Protein AF-A0A2S8PUD6-F1 (afdb_monomer)

Mean predicted aligned error: 14.91 Å

Structure (mmCIF, N/CA/C/O backbone):
data_AF-A0A2S8PUD6-F1
#
_entry.id   AF-A0A2S8PUD6-F1
#
loop_
_atom_site.group_PDB
_atom_site.id
_atom_site.type_symbol
_atom_site.label_atom_id
_atom_site.label_alt_id
_atom_site.label_comp_id
_atom_site.label_asym_id
_atom_site.label_entity_id
_atom_site.label_seq_id
_atom_site.pdbx_PDB_ins_code
_atom_site.Cartn_x
_atom_site.Cartn_y
_atom_site.Cartn_z
_atom_site.occupancy
_atom_site.B_iso_or_equiv
_atom_site.auth_seq_id
_atom_site.auth_comp_id
_atom_site.auth_asym_id
_atom_site.auth_atom_id
_atom_site.pdbx_PDB_model_num
ATOM 1 N N . GLN A 1 1 ? -21.899 -35.739 3.174 1.00 44.75 1 GLN A N 1
ATOM 2 C CA . GLN A 1 1 ? -21.136 -34.666 3.835 1.00 44.75 1 GLN A CA 1
ATOM 3 C C . GLN A 1 1 ? -19.875 -34.447 3.028 1.00 44.75 1 GLN A C 1
ATOM 5 O O . GLN A 1 1 ? -19.034 -35.333 3.018 1.00 44.75 1 GLN A O 1
ATOM 10 N N . ILE A 1 2 ? -19.800 -33.335 2.308 1.00 44.28 2 ILE A N 1
ATOM 11 C CA . ILE A 1 2 ? -18.551 -32.721 1.856 1.00 44.28 2 ILE A CA 1
ATOM 12 C C . ILE A 1 2 ? -18.834 -31.223 1.849 1.00 44.28 2 ILE A C 1
ATOM 14 O O . ILE A 1 2 ? -19.519 -30.703 0.977 1.00 44.28 2 ILE A O 1
ATOM 18 N N . GLU A 1 3 ? -18.416 -30.580 2.928 1.00 51.69 3 GLU A N 1
ATOM 19 C CA . GLU A 1 3 ? -18.356 -29.135 3.047 1.00 51.69 3 GLU A CA 1
ATOM 20 C C . GLU A 1 3 ? -17.024 -28.733 2.415 1.00 51.69 3 GLU A C 1
ATOM 22 O O . GLU A 1 3 ? -15.961 -28.882 3.013 1.00 51.69 3 GLU A O 1
ATOM 27 N N . THR A 1 4 ? -17.063 -28.344 1.145 1.00 47.78 4 THR A N 1
ATOM 28 C CA . THR A 1 4 ? -15.917 -27.732 0.480 1.00 47.78 4 THR A CA 1
ATOM 29 C C . THR A 1 4 ? -16.150 -26.237 0.551 1.00 47.78 4 THR A C 1
ATOM 31 O O . THR A 1 4 ? -16.854 -25.664 -0.274 1.00 47.78 4 THR A O 1
ATOM 34 N N . VAL A 1 5 ? -15.614 -25.613 1.601 1.00 55.91 5 VAL A N 1
ATOM 35 C CA . VAL A 1 5 ? -15.463 -24.160 1.656 1.00 55.91 5 VAL A CA 1
ATOM 36 C C . VAL A 1 5 ? -14.437 -23.778 0.597 1.00 55.91 5 VAL A C 1
ATOM 38 O O . VAL A 1 5 ? -13.227 -23.780 0.826 1.00 55.91 5 VAL A O 1
ATOM 41 N N . GLU A 1 6 ? -14.933 -23.532 -0.613 1.00 51.81 6 GLU A N 1
ATOM 42 C CA . GLU A 1 6 ? -14.163 -22.926 -1.686 1.00 51.81 6 GLU A CA 1
ATOM 43 C C . GLU A 1 6 ? -13.727 -21.551 -1.189 1.00 51.81 6 GLU A C 1
ATOM 45 O O . GLU A 1 6 ? -14.477 -20.575 -1.155 1.00 51.81 6 GLU A O 1
ATOM 50 N N . SER A 1 7 ? -12.495 -21.523 -0.692 1.00 53.00 7 SER A N 1
ATOM 51 C CA . SER A 1 7 ? -11.765 -20.311 -0.386 1.00 53.00 7 SER A CA 1
ATOM 52 C C . SER A 1 7 ? -11.598 -19.608 -1.720 1.00 53.00 7 SER A C 1
ATOM 54 O O . SER A 1 7 ? -10.704 -19.954 -2.491 1.00 53.00 7 SER A O 1
ATOM 56 N N . SER A 1 8 ? -12.515 -18.691 -2.020 1.00 46.38 8 SER A N 1
ATOM 57 C CA . SER A 1 8 ? -12.456 -17.841 -3.200 1.00 46.38 8 SER A CA 1
ATOM 58 C C . SER A 1 8 ? -11.216 -16.956 -3.079 1.00 46.38 8 SER A C 1
ATOM 60 O O . SER A 1 8 ? -11.264 -15.828 -2.593 1.00 46.38 8 SER A O 1
ATOM 62 N N . SER A 1 9 ? -10.063 -17.506 -3.464 1.00 49.50 9 SER A N 1
ATOM 63 C CA . SER A 1 9 ? -8.920 -16.720 -3.898 1.00 49.50 9 SER A CA 1
ATOM 64 C C . SER A 1 9 ? -9.304 -16.154 -5.254 1.00 49.50 9 SER A C 1
ATOM 66 O O . SER A 1 9 ? -8.942 -16.690 -6.297 1.00 49.50 9 SER A O 1
ATOM 68 N N . THR A 1 10 ? -10.085 -15.075 -5.228 1.00 48.56 10 THR A N 1
ATOM 69 C CA . THR A 1 10 ? -10.054 -14.091 -6.302 1.00 48.56 10 THR A CA 1
ATOM 70 C C . THR A 1 10 ? -8.613 -13.603 -6.355 1.00 48.56 10 THR A C 1
ATOM 72 O O . THR A 1 10 ? -8.195 -12.769 -5.558 1.00 48.56 10 THR A O 1
ATOM 75 N N . VAL A 1 11 ? -7.826 -14.205 -7.240 1.00 55.62 11 VAL A N 1
ATOM 76 C CA . VAL A 1 11 ? -6.678 -13.534 -7.831 1.00 55.62 11 VAL A CA 1
ATOM 77 C C . VAL A 1 11 ? -7.291 -12.534 -8.811 1.00 55.62 11 VAL A C 1
ATOM 79 O O . VAL A 1 11 ? -7.915 -12.966 -9.780 1.00 55.62 11 VAL A O 1
ATOM 82 N N . PRO A 1 12 ? -7.279 -11.219 -8.533 1.00 56.16 12 PRO A N 1
ATOM 83 C CA . PRO A 1 12 ? -7.593 -10.267 -9.580 1.00 56.16 12 PRO A CA 1
ATOM 84 C C . PRO A 1 12 ? -6.495 -10.424 -10.633 1.00 56.16 12 PRO A C 1
ATOM 86 O O . PRO A 1 12 ? -5.319 -10.190 -10.356 1.00 56.16 12 PRO A O 1
ATOM 89 N N . ASP A 1 13 ? -6.898 -10.937 -11.790 1.00 48.09 13 ASP A N 1
ATOM 90 C CA . ASP A 1 13 ? -6.119 -10.956 -13.020 1.00 48.09 13 ASP A CA 1
ATOM 91 C C . ASP A 1 13 ? -5.651 -9.515 -13.264 1.00 48.09 13 ASP A C 1
ATOM 93 O O . ASP A 1 13 ? -6.462 -8.607 -13.445 1.00 48.09 13 ASP A O 1
ATOM 97 N N . ALA A 1 14 ? -4.351 -9.277 -13.099 1.00 56.69 14 ALA A N 1
ATOM 98 C CA . ALA A 1 14 ? -3.741 -7.951 -13.108 1.00 56.69 14 ALA A CA 1
ATOM 99 C C . ALA A 1 14 ? -3.474 -7.469 -14.544 1.00 56.69 14 ALA A C 1
ATOM 101 O O . ALA A 1 14 ? -2.396 -6.961 -14.837 1.00 56.69 14 ALA A O 1
ATOM 102 N N . ASP A 1 15 ? -4.465 -7.635 -15.417 1.00 54.06 15 ASP A N 1
ATOM 103 C CA . ASP A 1 15 ? -4.429 -7.272 -16.832 1.00 54.06 15 ASP A CA 1
ATOM 104 C C . ASP A 1 15 ? -5.789 -6.661 -17.240 1.00 54.06 15 ASP A C 1
ATOM 106 O O . ASP A 1 15 ? -6.444 -7.112 -18.174 1.00 54.06 15 ASP A O 1
ATOM 110 N N . ASP A 1 16 ? -6.245 -5.621 -16.532 1.00 49.00 16 ASP A N 1
ATOM 111 C CA . ASP A 1 16 ? -7.288 -4.725 -17.054 1.00 49.00 16 ASP A CA 1
ATOM 112 C C . ASP A 1 16 ? -6.791 -3.278 -16.989 1.00 49.00 16 ASP A C 1
ATOM 114 O O . ASP A 1 16 ? -6.782 -2.612 -15.950 1.00 49.00 16 ASP A O 1
ATOM 118 N N . GLU A 1 17 ? -6.303 -2.828 -18.142 1.00 52.19 17 GLU A N 1
ATOM 119 C CA . GLU A 1 17 ? -5.855 -1.475 -18.468 1.00 52.19 17 GLU A CA 1
ATOM 120 C C . GLU A 1 17 ? -7.046 -0.490 -18.474 1.00 52.19 17 GLU A C 1
ATOM 122 O O . GLU A 1 17 ? -7.386 0.122 -19.491 1.00 52.19 17 GLU A O 1
ATOM 127 N N . ASN A 1 18 ? -7.726 -0.345 -17.335 1.00 51.16 18 ASN A N 1
ATOM 128 C CA . ASN A 1 18 ? -8.719 0.706 -17.107 1.00 51.16 18 ASN A CA 1
ATOM 129 C C . ASN A 1 18 ? -8.673 1.273 -15.685 1.00 51.16 18 ASN A C 1
ATOM 131 O O . ASN A 1 18 ? -9.687 1.665 -15.107 1.00 51.16 18 ASN A O 1
ATOM 135 N N . LEU A 1 19 ? -7.477 1.350 -15.107 1.00 57.12 19 LEU A N 1
ATOM 136 C CA . LEU A 1 19 ? -7.274 2.218 -13.957 1.00 57.12 19 LEU A CA 1
ATOM 137 C C . LEU A 1 19 ? -7.458 3.654 -14.439 1.00 57.12 19 LEU A C 1
ATOM 139 O O . LEU A 1 19 ? -6.711 4.134 -15.289 1.00 57.12 19 LEU A O 1
ATOM 143 N N . SER A 1 20 ? -8.496 4.318 -13.935 1.00 63.12 20 SER A N 1
ATOM 144 C CA . SER A 1 20 ? -8.636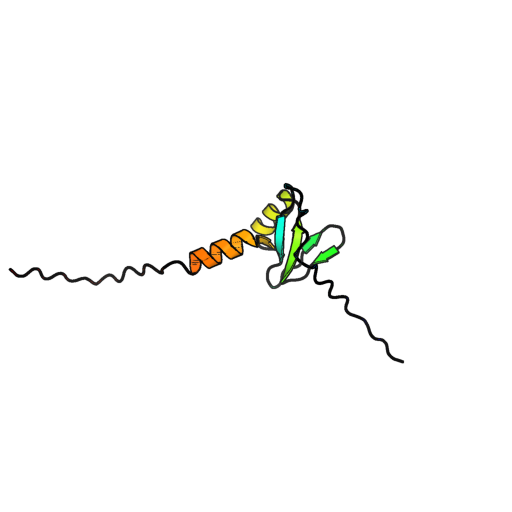 5.765 -14.088 1.00 63.12 20 SER A CA 1
ATOM 145 C C . SER A 1 20 ? -7.349 6.435 -13.597 1.00 63.12 20 SER A C 1
ATOM 147 O O . SER A 1 20 ? -6.759 5.947 -12.632 1.00 63.12 20 SER A O 1
ATOM 149 N N . ASP A 1 21 ? -6.931 7.548 -14.207 1.00 65.31 21 ASP A N 1
ATOM 150 C CA . ASP A 1 21 ? -5.733 8.303 -13.792 1.00 65.31 21 ASP A CA 1
ATOM 151 C C . ASP A 1 21 ? -5.729 8.664 -12.286 1.00 65.31 21 ASP A C 1
ATOM 153 O O . ASP A 1 21 ? -4.682 8.928 -11.699 1.00 65.31 21 ASP A O 1
ATOM 157 N N . ASP A 1 22 ? -6.899 8.618 -11.647 1.00 77.75 22 ASP A N 1
ATOM 158 C CA . ASP A 1 22 ? -7.137 8.824 -10.219 1.00 77.75 22 ASP A CA 1
ATOM 159 C C . ASP A 1 22 ? -7.073 7.542 -9.355 1.00 77.75 22 ASP A C 1
ATOM 161 O O . ASP A 1 22 ? -7.627 7.521 -8.256 1.00 77.75 22 ASP A O 1
ATOM 165 N N . GLN A 1 23 ? -6.454 6.447 -9.810 1.00 82.88 23 GLN A N 1
ATOM 166 C CA . GLN A 1 23 ? -6.343 5.197 -9.040 1.00 82.88 23 GLN A CA 1
ATOM 167 C C . GLN A 1 23 ? -4.909 4.651 -9.014 1.00 82.88 23 GLN A C 1
ATOM 169 O O . GLN A 1 23 ? -4.209 4.615 -10.024 1.00 82.88 23 GLN A O 1
ATOM 174 N N . VAL A 1 24 ? -4.471 4.184 -7.842 1.00 85.81 24 VAL A N 1
ATOM 175 C CA . VAL A 1 24 ? -3.105 3.707 -7.585 1.00 85.81 24 VAL A CA 1
ATOM 176 C C . VAL A 1 24 ? -3.128 2.271 -7.073 1.00 85.81 24 VAL A C 1
ATOM 178 O O . VAL A 1 24 ? -3.884 1.930 -6.160 1.00 85.81 24 VAL A O 1
ATOM 181 N N . ILE A 1 25 ? -2.259 1.430 -7.638 1.00 88.31 25 ILE A N 1
ATOM 182 C CA . ILE A 1 25 ? -2.065 0.048 -7.191 1.00 88.31 25 ILE A CA 1
ATOM 183 C C . ILE A 1 25 ? -1.039 0.019 -6.059 1.00 88.31 25 ILE A C 1
ATOM 185 O O . ILE A 1 25 ? 0.145 0.327 -6.246 1.00 88.31 25 ILE A O 1
ATOM 189 N N . VAL A 1 26 ? -1.474 -0.426 -4.887 1.00 89.69 26 VAL A N 1
ATOM 190 C CA . VAL A 1 26 ? -0.609 -0.613 -3.722 1.00 89.69 26 VAL A CA 1
ATOM 191 C C . VAL A 1 26 ? -0.729 -2.039 -3.189 1.00 89.69 26 VAL A C 1
ATOM 193 O O . VAL A 1 26 ? -1.701 -2.746 -3.443 1.00 89.69 26 VAL A O 1
ATOM 196 N N . VAL A 1 27 ? 0.273 -2.483 -2.438 1.00 91.00 27 VAL A N 1
ATOM 197 C CA . VAL A 1 27 ? 0.300 -3.797 -1.789 1.00 91.00 27 VAL A CA 1
ATOM 198 C C . VAL A 1 27 ? 0.339 -3.643 -0.274 1.00 91.00 27 VAL A C 1
ATOM 200 O O . VAL A 1 27 ? 1.074 -2.806 0.254 1.00 91.00 27 VAL A O 1
ATOM 203 N N . VAL A 1 28 ? -0.442 -4.453 0.441 1.00 91.75 28 VAL A N 1
ATOM 204 C CA . VAL A 1 28 ? -0.446 -4.470 1.910 1.00 91.75 28 VAL A CA 1
ATOM 205 C C . VAL A 1 28 ? 0.838 -5.103 2.427 1.00 91.75 28 VAL A C 1
ATOM 207 O O . VAL A 1 28 ? 1.228 -6.197 2.009 1.00 91.75 28 VAL A O 1
ATOM 210 N N . LEU A 1 29 ? 1.489 -4.424 3.366 1.00 90.12 29 LEU A N 1
ATOM 211 C CA . LEU A 1 29 ? 2.726 -4.905 3.965 1.00 90.12 29 LEU A CA 1
ATOM 212 C C . LEU A 1 29 ? 2.476 -6.055 4.950 1.00 90.12 29 LEU A C 1
ATOM 214 O O . LEU A 1 29 ? 1.362 -6.308 5.408 1.00 90.12 29 LEU A O 1
ATOM 218 N N . LYS A 1 30 ? 3.551 -6.778 5.267 1.00 88.56 30 LYS A N 1
ATOM 219 C CA . LYS A 1 30 ? 3.520 -7.921 6.184 1.00 88.56 30 LYS A CA 1
ATOM 220 C C . LYS A 1 30 ? 2.941 -7.529 7.547 1.00 88.56 30 LYS A C 1
ATOM 222 O O . LYS A 1 30 ? 3.364 -6.531 8.125 1.00 88.56 30 LYS A O 1
ATOM 227 N N . GLY A 1 31 ? 2.042 -8.356 8.082 1.00 88.69 31 GLY A N 1
ATOM 228 C CA . GLY A 1 31 ? 1.414 -8.142 9.391 1.00 88.69 31 GLY A CA 1
ATOM 229 C C . GLY A 1 31 ? 0.414 -6.983 9.450 1.00 88.69 31 GLY A C 1
ATOM 230 O O . GLY A 1 31 ? -0.070 -6.670 10.535 1.00 88.69 31 GLY A O 1
ATOM 231 N N . GLN A 1 32 ? 0.100 -6.368 8.307 1.00 89.88 32 GLN A N 1
ATOM 232 C CA . GLN A 1 32 ? -0.860 -5.276 8.203 1.00 89.88 32 GLN A CA 1
ATOM 233 C C . GLN A 1 32 ? -2.175 -5.757 7.589 1.00 89.88 32 GLN A C 1
ATOM 235 O O . GLN A 1 32 ? -2.260 -6.803 6.942 1.00 89.88 32 GLN A O 1
ATOM 240 N N . THR A 1 33 ? -3.242 -5.001 7.828 1.00 88.81 33 THR A N 1
ATOM 241 C CA . THR A 1 33 ? -4.574 -5.275 7.280 1.00 88.81 33 THR A CA 1
ATOM 242 C C . THR A 1 33 ? -5.236 -3.949 6.934 1.00 88.81 33 THR A C 1
ATOM 244 O O . THR A 1 33 ? -5.211 -3.013 7.732 1.00 88.81 33 THR A O 1
ATOM 247 N N . VAL A 1 34 ? -5.808 -3.856 5.737 1.00 89.88 34 VAL A N 1
ATOM 248 C CA . VAL A 1 34 ? -6.448 -2.641 5.225 1.00 89.88 34 VAL A CA 1
ATOM 249 C C . VAL A 1 34 ? -7.931 -2.894 5.072 1.00 89.88 34 VAL A C 1
ATOM 251 O O . VAL A 1 34 ? -8.332 -3.862 4.437 1.00 89.88 34 VAL A O 1
ATOM 254 N N . LYS A 1 35 ? -8.759 -2.001 5.609 1.00 89.56 35 LYS A N 1
ATOM 255 C CA . LYS A 1 35 ? -10.200 -2.025 5.373 1.00 89.56 35 LYS A CA 1
ATOM 256 C C . LYS A 1 35 ? -10.582 -0.865 4.466 1.00 89.56 35 LYS A C 1
ATOM 258 O O . LYS A 1 35 ? -10.465 0.286 4.874 1.00 89.56 35 LYS A O 1
ATOM 263 N N . HIS A 1 36 ? -11.044 -1.176 3.263 1.00 85.12 36 HIS A N 1
ATOM 264 C CA . HIS A 1 36 ? -11.435 -0.195 2.253 1.00 85.12 36 HIS A CA 1
ATOM 265 C C . HIS A 1 36 ? -12.682 -0.684 1.509 1.00 85.12 36 HIS A C 1
ATOM 267 O O . HIS A 1 36 ? -12.828 -1.885 1.281 1.00 85.12 36 HIS A O 1
ATOM 273 N N . ASP A 1 37 ? -13.617 0.215 1.199 1.00 77.44 37 ASP A N 1
ATOM 274 C CA . ASP A 1 37 ? -14.900 -0.111 0.548 1.00 77.44 37 ASP A CA 1
ATOM 275 C C . ASP A 1 37 ? -15.692 -1.246 1.220 1.00 77.44 37 ASP A C 1
ATOM 277 O O . ASP A 1 37 ? -16.311 -2.101 0.589 1.00 77.44 37 ASP A O 1
ATOM 281 N N . GLY A 1 38 ? -15.629 -1.299 2.554 1.00 83.94 38 GLY A N 1
ATOM 282 C CA . GLY A 1 38 ? -16.275 -2.350 3.345 1.00 83.94 38 GLY A CA 1
ATOM 283 C C . GLY A 1 38 ? -15.634 -3.738 3.208 1.00 83.94 38 GLY A C 1
ATOM 284 O O . GLY A 1 38 ? -16.087 -4.669 3.875 1.00 83.94 38 GLY A O 1
ATOM 285 N N . LYS A 1 39 ? -14.570 -3.876 2.411 1.00 85.31 39 LYS A N 1
ATOM 286 C CA . LYS A 1 39 ? -13.761 -5.089 2.270 1.00 85.31 39 LYS A CA 1
ATOM 287 C C . LYS A 1 39 ? -12.508 -4.995 3.130 1.00 85.31 39 LYS A C 1
ATOM 289 O O . LYS A 1 39 ? -11.966 -3.916 3.351 1.00 85.31 39 LYS A O 1
ATOM 294 N N . GLU A 1 40 ? -12.058 -6.142 3.620 1.00 88.62 40 GLU A N 1
ATOM 295 C CA . GLU A 1 40 ? -10.824 -6.265 4.388 1.00 88.62 40 GLU A CA 1
ATOM 296 C C . GLU A 1 40 ? -9.776 -7.012 3.560 1.00 88.62 40 GLU A C 1
ATOM 298 O O . GLU A 1 40 ? -10.011 -8.124 3.087 1.00 88.62 40 GLU A O 1
ATOM 303 N N . TYR A 1 41 ? -8.622 -6.380 3.387 1.00 89.19 41 TYR A N 1
ATOM 304 C CA . TYR A 1 41 ? -7.477 -6.869 2.640 1.00 89.19 41 TYR A CA 1
ATOM 305 C C . TYR A 1 41 ? -6.364 -7.225 3.624 1.00 89.19 41 TYR A C 1
ATOM 307 O O . TYR A 1 41 ? -5.924 -6.391 4.417 1.00 89.19 41 TYR A O 1
ATOM 315 N N . LYS A 1 42 ? -5.924 -8.484 3.583 1.00 89.69 42 LYS A N 1
ATOM 316 C CA . LYS A 1 42 ? -4.838 -9.008 4.423 1.00 89.69 42 LYS A CA 1
ATOM 317 C C . LYS A 1 42 ? -3.466 -8.622 3.863 1.00 89.69 42 LYS A C 1
ATOM 319 O O . LYS A 1 42 ? -3.363 -8.032 2.792 1.00 89.69 42 LYS A O 1
ATOM 324 N N . GLU A 1 43 ? -2.411 -8.988 4.581 1.00 90.31 43 GLU A N 1
ATOM 325 C CA . GLU A 1 43 ? -1.027 -8.826 4.131 1.00 90.31 43 GLU A CA 1
ATOM 326 C C . GLU A 1 43 ? -0.747 -9.492 2.772 1.00 90.31 43 GLU A C 1
ATOM 328 O O . GLU A 1 43 ? -1.352 -10.508 2.426 1.00 90.31 43 GLU A O 1
ATOM 333 N N . PHE A 1 44 ? 0.194 -8.921 2.012 1.00 86.12 44 PHE A N 1
ATOM 334 C CA . PHE A 1 44 ? 0.613 -9.364 0.672 1.00 86.12 44 PHE A CA 1
ATOM 335 C C . PHE A 1 44 ? -0.477 -9.332 -0.406 1.00 86.12 44 PHE A C 1
ATOM 337 O O . PHE A 1 44 ? -0.287 -9.874 -1.495 1.00 86.12 44 PHE A O 1
ATOM 344 N N . VAL A 1 45 ? -1.605 -8.678 -0.133 1.00 86.94 45 VAL A N 1
ATOM 345 C CA . VAL A 1 45 ? -2.678 -8.480 -1.107 1.00 86.94 45 VAL A CA 1
ATOM 346 C C . VAL A 1 45 ? -2.477 -7.151 -1.828 1.00 86.94 45 VAL A C 1
ATOM 348 O O . VAL A 1 45 ? -2.1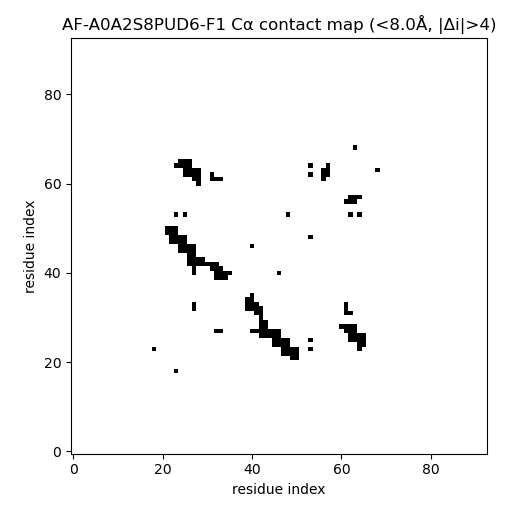73 -6.135 -1.202 1.00 86.94 45 VAL A O 1
ATOM 351 N N . GLN A 1 46 ? -2.640 -7.166 -3.149 1.00 87.81 46 GLN A N 1
ATOM 352 C CA . GLN A 1 46 ? -2.690 -5.955 -3.962 1.00 87.81 46 GLN A CA 1
ATOM 353 C C . GLN A 1 46 ? -4.096 -5.370 -3.929 1.00 87.81 46 GLN A C 1
ATOM 355 O O . GLN A 1 46 ? -5.087 -6.102 -3.978 1.00 87.81 46 GLN A O 1
ATOM 360 N N . LEU A 1 47 ? -4.172 -4.053 -3.841 1.00 87.00 47 LEU A N 1
ATOM 361 C CA . LEU A 1 47 ? -5.415 -3.312 -3.777 1.00 87.00 47 LEU A CA 1
ATOM 362 C C . LEU A 1 47 ? -5.283 -2.006 -4.556 1.00 87.00 47 LEU A C 1
ATOM 364 O O . LEU A 1 47 ? -4.193 -1.452 -4.708 1.00 87.00 47 LEU A O 1
ATOM 368 N N . ILE A 1 48 ? -6.412 -1.553 -5.079 1.00 88.19 48 ILE A N 1
ATOM 369 C CA . ILE A 1 48 ? -6.518 -0.325 -5.855 1.00 88.19 48 ILE A CA 1
ATOM 370 C C . ILE A 1 48 ? -7.192 0.698 -4.949 1.00 88.19 48 ILE A C 1
ATOM 372 O O . ILE A 1 48 ? -8.248 0.408 -4.384 1.00 88.19 48 ILE A O 1
ATOM 376 N N . LEU A 1 49 ? -6.557 1.852 -4.773 1.00 86.69 49 LEU A N 1
ATOM 377 C CA . LEU A 1 49 ? -7.056 2.947 -3.944 1.00 86.69 49 LEU A CA 1
ATOM 378 C C . LEU A 1 49 ? -6.989 4.260 -4.702 1.00 86.69 49 LEU A C 1
ATOM 380 O O . LEU A 1 49 ? -6.174 4.426 -5.610 1.00 86.69 49 LEU A O 1
ATOM 384 N N . SER A 1 50 ? -7.770 5.227 -4.238 1.00 89.19 50 SER A N 1
ATOM 385 C CA . SER A 1 50 ? -7.559 6.631 -4.571 1.00 89.19 50 SER A CA 1
ATOM 386 C C . SER A 1 50 ? -6.151 7.079 -4.144 1.00 89.19 50 SER A C 1
ATOM 388 O O . SER A 1 50 ? -5.653 6.626 -3.106 1.00 89.19 50 SER A O 1
ATOM 390 N N . PRO A 1 51 ? -5.502 7.996 -4.883 1.00 86.88 51 PRO A N 1
ATOM 391 C CA . PRO A 1 51 ? -4.156 8.477 -4.577 1.00 86.88 51 PRO A CA 1
ATOM 392 C C . PRO A 1 51 ? -4.057 9.086 -3.174 1.00 86.88 51 PRO A C 1
ATOM 394 O O . PRO A 1 51 ? -3.057 8.882 -2.494 1.00 86.88 51 PRO A O 1
ATOM 397 N N . GLU A 1 52 ? -5.108 9.764 -2.705 1.00 88.44 52 GLU A N 1
ATOM 398 C CA . GLU A 1 52 ? -5.177 10.340 -1.356 1.00 88.44 52 GLU A CA 1
ATOM 399 C C . GLU A 1 52 ? -5.103 9.278 -0.243 1.00 88.44 52 GLU A C 1
ATOM 401 O O . GLU A 1 52 ? -4.315 9.402 0.698 1.00 88.44 52 GLU A O 1
ATOM 406 N N . ASP A 1 53 ? -5.880 8.200 -0.368 1.00 87.81 53 ASP A N 1
ATOM 407 C CA . ASP A 1 53 ? -5.902 7.104 0.600 1.00 87.81 53 ASP A CA 1
ATOM 408 C C . ASP A 1 53 ? -4.622 6.273 0.517 1.00 87.81 53 ASP A C 1
ATOM 410 O O . ASP A 1 53 ? -4.066 5.876 1.546 1.00 87.81 53 ASP A O 1
ATOM 414 N N . ALA A 1 54 ? -4.127 6.039 -0.702 1.00 88.75 54 ALA A N 1
ATOM 415 C CA . ALA A 1 54 ? -2.863 5.360 -0.939 1.00 88.75 54 ALA A CA 1
ATOM 416 C C . ALA A 1 54 ? -1.713 6.100 -0.248 1.00 88.75 54 ALA A C 1
ATOM 418 O O . ALA A 1 54 ? -0.981 5.494 0.533 1.00 88.75 54 ALA A O 1
ATOM 419 N N . GLU A 1 55 ? -1.575 7.407 -0.477 1.00 89.62 55 GLU A N 1
ATOM 420 C CA . GLU A 1 55 ? -0.496 8.214 0.094 1.00 89.62 55 GLU A CA 1
ATOM 421 C C . GLU A 1 55 ? -0.539 8.202 1.626 1.00 89.62 55 GLU A C 1
ATOM 423 O O . GLU A 1 55 ? 0.479 7.959 2.280 1.00 89.62 55 GLU A O 1
ATOM 428 N N . ARG A 1 56 ? -1.738 8.321 2.203 1.00 90.75 56 ARG A N 1
ATOM 429 C CA . ARG A 1 56 ? -1.937 8.234 3.652 1.00 90.75 56 ARG A CA 1
ATOM 430 C C . ARG A 1 56 ? -1.553 6.868 4.220 1.00 90.75 56 ARG A C 1
ATOM 432 O O . ARG A 1 56 ? -0.890 6.795 5.253 1.00 90.75 56 ARG A O 1
ATOM 439 N N . LEU A 1 57 ? -1.966 5.773 3.584 1.00 89.31 57 LEU A N 1
ATOM 440 C CA . LEU A 1 57 ? -1.640 4.422 4.055 1.00 89.31 57 LEU A CA 1
ATOM 441 C C . LEU A 1 57 ? -0.158 4.076 3.862 1.00 89.31 57 LEU A C 1
ATOM 443 O O . LEU A 1 57 ? 0.384 3.282 4.637 1.00 89.31 57 LEU A O 1
ATOM 447 N N . ILE A 1 58 ? 0.493 4.672 2.861 1.00 89.50 58 ILE A N 1
ATOM 448 C CA . ILE A 1 58 ? 1.942 4.582 2.656 1.00 89.50 58 ILE A CA 1
ATOM 449 C C . ILE A 1 58 ? 2.675 5.332 3.770 1.00 89.50 58 ILE A C 1
ATOM 451 O O . ILE A 1 58 ? 3.603 4.777 4.357 1.00 89.50 58 ILE A O 1
ATOM 455 N N . GLU A 1 59 ? 2.243 6.548 4.115 1.00 88.75 59 GLU A N 1
ATOM 456 C CA . GLU A 1 59 ? 2.828 7.329 5.215 1.00 88.75 59 GLU A CA 1
ATOM 457 C C . GLU A 1 59 ? 2.682 6.613 6.568 1.00 88.75 59 GLU A C 1
ATOM 459 O O . GLU A 1 59 ? 3.602 6.613 7.385 1.00 88.75 59 GLU A O 1
ATOM 464 N N . LEU A 1 60 ? 1.562 5.917 6.774 1.00 88.62 60 LEU A N 1
ATOM 465 C CA . LEU A 1 60 ? 1.328 5.082 7.956 1.00 88.62 60 LEU A CA 1
ATOM 466 C C . LEU A 1 60 ? 2.113 3.756 7.947 1.00 88.62 60 LEU A C 1
ATOM 468 O O . LEU A 1 60 ? 2.086 3.032 8.944 1.00 88.62 60 LEU A O 1
ATOM 472 N N . GLY A 1 61 ? 2.783 3.403 6.845 1.00 87.19 61 GLY A N 1
ATOM 473 C CA . GLY A 1 61 ? 3.524 2.144 6.712 1.00 87.19 61 GLY A CA 1
ATOM 474 C C . GLY A 1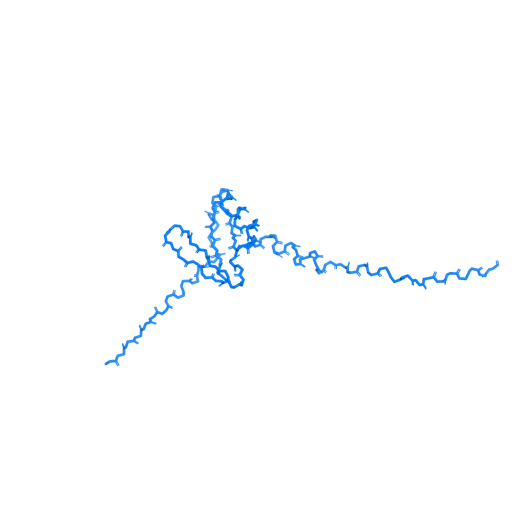 61 ? 2.626 0.901 6.698 1.00 87.19 61 GLY A C 1
ATOM 475 O O . GLY A 1 61 ? 3.028 -0.171 7.152 1.00 87.19 61 GLY A O 1
ATOM 476 N N . VAL A 1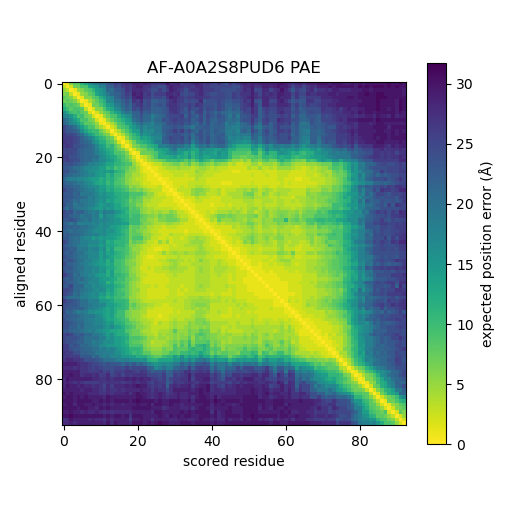 62 ? 1.385 1.036 6.230 1.00 88.81 62 VAL A N 1
ATOM 477 C CA . VAL A 1 62 ? 0.413 -0.067 6.132 1.00 88.81 62 VAL A CA 1
ATOM 478 C C . VAL A 1 62 ? 0.470 -0.712 4.747 1.00 88.81 62 VAL A C 1
ATOM 480 O O . VAL A 1 62 ? 0.417 -1.938 4.624 1.00 88.81 62 VAL A O 1
ATOM 483 N N . VAL A 1 63 ? 0.621 0.108 3.707 1.00 90.56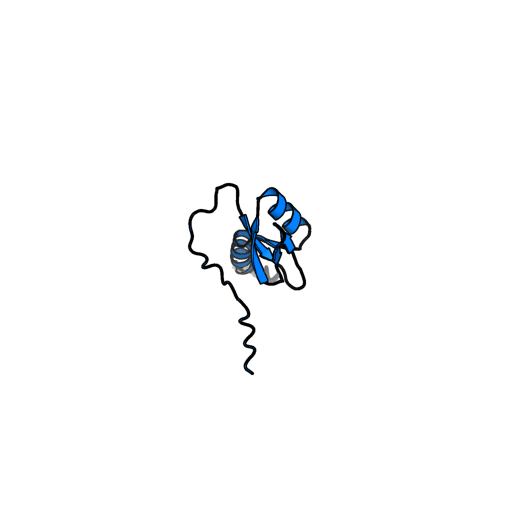 63 VAL A N 1
ATOM 484 C CA . VAL A 1 63 ? 0.728 -0.329 2.308 1.00 90.56 63 VAL A CA 1
ATOM 485 C C . VAL A 1 63 ? 1.962 0.275 1.649 1.00 90.56 63 VAL A C 1
ATOM 487 O O . VAL A 1 63 ? 2.544 1.233 2.152 1.00 90.56 63 VAL A O 1
ATOM 490 N N . ALA A 1 64 ? 2.363 -0.276 0.510 1.00 88.88 64 ALA A N 1
ATOM 491 C CA . ALA A 1 64 ? 3.425 0.273 -0.317 1.00 88.88 64 ALA A CA 1
ATOM 492 C C . ALA A 1 64 ? 3.010 0.304 -1.786 1.00 88.88 64 ALA A C 1
ATOM 494 O O . ALA A 1 64 ? 2.389 -0.628 -2.292 1.00 88.88 64 ALA A O 1
ATOM 495 N N . ASP A 1 65 ? 3.385 1.376 -2.473 1.00 89.56 65 ASP A N 1
ATOM 496 C CA . ASP A 1 65 ? 3.163 1.511 -3.908 1.00 89.56 65 ASP A CA 1
ATOM 497 C C . ASP A 1 65 ? 4.024 0.506 -4.687 1.00 89.56 65 ASP A C 1
ATOM 499 O O . ASP A 1 65 ? 5.241 0.413 -4.485 1.00 89.56 65 ASP A O 1
ATOM 503 N N . VAL A 1 66 ? 3.392 -0.257 -5.581 1.00 86.25 66 VAL A N 1
ATOM 504 C CA . VAL A 1 66 ? 4.058 -1.333 -6.330 1.00 86.25 66 VAL A CA 1
ATOM 505 C C . VAL A 1 66 ? 5.116 -0.775 -7.289 1.00 86.25 66 VAL A C 1
ATOM 507 O O . VAL A 1 66 ? 6.201 -1.353 -7.423 1.00 86.2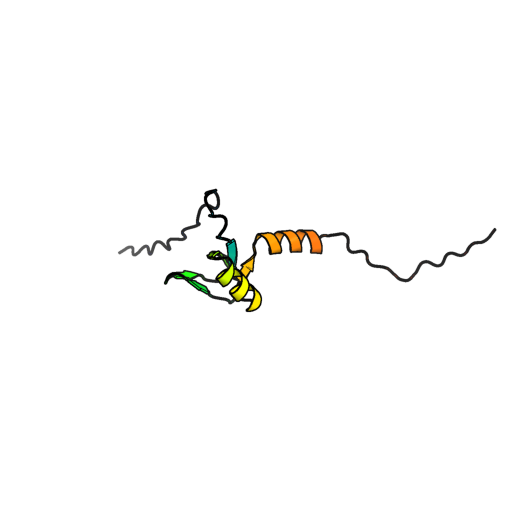5 66 VAL A O 1
ATOM 510 N N . ASN A 1 67 ? 4.862 0.382 -7.905 1.00 83.62 67 ASN A N 1
ATOM 511 C CA . ASN A 1 67 ? 5.826 1.052 -8.777 1.00 83.62 67 ASN A CA 1
ATOM 512 C C . ASN A 1 67 ? 7.028 1.572 -7.986 1.00 83.62 67 ASN A C 1
ATOM 514 O O . ASN A 1 67 ? 8.167 1.434 -8.439 1.00 83.62 67 ASN A O 1
ATOM 518 N N . LYS A 1 68 ? 6.813 2.133 -6.792 1.00 82.75 68 LYS A N 1
ATOM 519 C CA . LYS A 1 68 ? 7.897 2.558 -5.895 1.00 82.75 68 LYS A CA 1
ATOM 520 C C . LYS A 1 68 ? 8.692 1.369 -5.380 1.00 82.75 68 LYS A C 1
ATOM 522 O O . LYS A 1 68 ? 9.914 1.453 -5.367 1.00 82.75 68 LYS A O 1
ATOM 527 N N . LEU A 1 69 ? 8.050 0.255 -5.023 1.00 81.50 69 LEU A N 1
ATOM 528 C CA . LEU A 1 69 ? 8.752 -0.971 -4.625 1.00 81.50 69 LEU A CA 1
ATOM 529 C C . LEU A 1 69 ? 9.641 -1.494 -5.750 1.00 81.50 69 LEU A C 1
ATOM 531 O O . LEU A 1 69 ? 10.799 -1.831 -5.510 1.00 81.50 69 LEU A O 1
ATOM 535 N N . ARG A 1 70 ? 9.129 -1.503 -6.984 1.00 81.19 70 ARG A N 1
ATOM 536 C CA . ARG A 1 70 ? 9.911 -1.878 -8.162 1.00 81.19 70 ARG A CA 1
ATOM 537 C C . ARG A 1 70 ? 11.096 -0.935 -8.341 1.00 81.19 70 ARG A C 1
ATOM 539 O O . ARG A 1 70 ? 12.228 -1.400 -8.385 1.00 81.19 70 ARG A O 1
ATOM 546 N N . GLN A 1 71 ? 10.871 0.376 -8.373 1.00 78.69 71 GLN A N 1
ATOM 547 C CA . GLN A 1 71 ? 11.947 1.367 -8.498 1.00 78.69 71 GLN A CA 1
ATOM 548 C C . GLN A 1 71 ? 12.978 1.261 -7.373 1.00 78.69 71 GLN A C 1
ATOM 550 O O . GLN A 1 71 ? 14.175 1.327 -7.633 1.00 78.69 71 GLN A O 1
ATOM 555 N N . GLN A 1 72 ? 12.534 1.048 -6.136 1.00 76.12 72 GLN A N 1
ATOM 556 C CA . GLN A 1 72 ? 13.414 0.877 -4.990 1.00 76.12 72 GLN A CA 1
ATOM 557 C C . GLN A 1 72 ? 14.217 -0.417 -5.099 1.00 76.12 72 GLN A C 1
ATOM 559 O O . GLN A 1 72 ? 15.398 -0.398 -4.786 1.00 76.12 72 GLN A O 1
ATOM 564 N N . ALA A 1 73 ? 13.633 -1.515 -5.579 1.00 73.12 73 ALA A N 1
ATOM 565 C CA . ALA A 1 73 ? 14.380 -2.736 -5.866 1.00 73.12 73 ALA A CA 1
ATOM 566 C C . ALA A 1 73 ? 15.417 -2.501 -6.976 1.00 73.12 73 ALA A C 1
ATOM 568 O O . ALA A 1 73 ? 16.567 -2.893 -6.830 1.00 73.12 73 ALA A O 1
ATOM 569 N N . LEU A 1 74 ? 15.069 -1.782 -8.049 1.00 71.75 74 LEU A N 1
ATOM 570 C CA . LEU A 1 74 ? 16.049 -1.393 -9.071 1.00 71.75 74 LEU A CA 1
ATOM 571 C C . LEU A 1 74 ? 17.168 -0.503 -8.500 1.00 71.75 74 LEU A C 1
ATOM 573 O O . LEU A 1 74 ? 18.325 -0.676 -8.870 1.00 71.75 74 LEU A O 1
ATOM 577 N N . ALA A 1 75 ? 16.842 0.423 -7.596 1.00 67.44 75 ALA A N 1
ATOM 578 C CA . ALA A 1 75 ? 17.806 1.326 -6.973 1.00 67.44 75 ALA A CA 1
ATOM 579 C C . ALA A 1 75 ? 18.688 0.628 -5.923 1.00 67.44 75 ALA A C 1
ATOM 581 O O . ALA A 1 75 ? 19.889 0.875 -5.878 1.00 67.44 75 ALA A O 1
ATOM 582 N N . GLN A 1 76 ? 18.124 -0.267 -5.106 1.00 60.06 76 GLN A N 1
ATOM 583 C CA . GLN A 1 76 ? 18.860 -1.072 -4.122 1.00 60.06 76 GLN A CA 1
ATOM 584 C C . GLN A 1 76 ? 19.758 -2.116 -4.791 1.00 60.06 76 GLN A C 1
ATOM 586 O O . GLN A 1 76 ? 20.818 -2.441 -4.263 1.00 60.06 76 GLN A O 1
ATOM 591 N N . ASN A 1 77 ? 19.370 -2.596 -5.972 1.00 55.09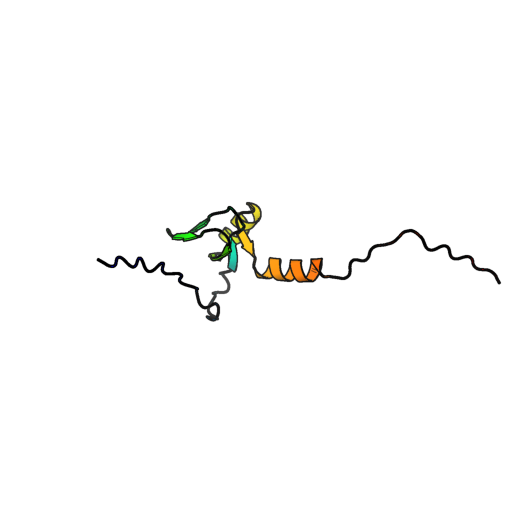 77 ASN A N 1
ATOM 592 C CA . ASN A 1 77 ? 20.198 -3.441 -6.826 1.00 55.09 77 ASN A CA 1
ATOM 593 C C . ASN A 1 77 ? 21.095 -2.622 -7.777 1.00 55.09 77 ASN A C 1
ATOM 595 O O . ASN A 1 77 ? 21.791 -3.201 -8.614 1.00 55.09 77 ASN A O 1
ATOM 599 N N . GLY A 1 78 ? 21.093 -1.288 -7.660 1.00 53.34 78 GLY A N 1
ATOM 600 C CA . GLY A 1 78 ? 22.073 -0.413 -8.294 1.00 53.34 78 GLY A CA 1
ATOM 601 C C . GLY A 1 78 ? 23.477 -0.681 -7.740 1.00 53.34 78 GLY A C 1
ATOM 602 O O . GLY A 1 78 ? 23.612 -1.235 -6.647 1.00 53.34 78 GLY A O 1
ATOM 603 N N . PRO A 1 79 ? 24.547 -0.342 -8.482 1.00 50.31 79 PRO A N 1
ATOM 604 C CA . PRO A 1 79 ? 25.903 -0.707 -8.099 1.00 50.31 79 PRO A CA 1
ATOM 605 C C . PRO A 1 79 ? 26.210 -0.160 -6.704 1.00 50.31 79 PRO A C 1
ATOM 607 O O . PRO A 1 79 ? 26.233 1.050 -6.490 1.00 50.31 79 PRO A O 1
ATOM 610 N N . SER A 1 80 ? 26.457 -1.068 -5.759 1.00 43.84 80 SER A N 1
ATOM 611 C CA . SER A 1 80 ? 27.027 -0.739 -4.458 1.00 43.84 80 SER A CA 1
ATOM 612 C C . SER A 1 80 ? 28.408 -0.133 -4.699 1.00 43.84 80 SER A C 1
ATOM 614 O O . SER A 1 80 ? 29.399 -0.854 -4.817 1.00 43.84 80 SER A O 1
ATOM 616 N N . VAL A 1 81 ? 28.486 1.194 -4.817 1.00 51.00 81 VAL A N 1
ATOM 617 C CA . VAL A 1 81 ? 29.756 1.924 -4.819 1.00 51.00 81 VAL A CA 1
ATOM 618 C C . VAL A 1 81 ? 30.259 1.938 -3.382 1.00 51.00 81 VAL A C 1
ATOM 620 O O . VAL A 1 81 ? 30.100 2.899 -2.634 1.00 51.00 81 VAL A O 1
ATOM 623 N N . THR A 1 82 ? 30.840 0.815 -2.977 1.00 50.25 82 THR A N 1
ATOM 624 C CA . THR A 1 82 ? 31.618 0.722 -1.751 1.00 50.25 82 THR A CA 1
ATOM 625 C C . THR A 1 82 ? 32.938 1.435 -2.017 1.00 50.25 82 THR A C 1
ATOM 627 O O . THR A 1 82 ? 33.835 0.881 -2.654 1.00 50.25 82 THR A O 1
ATOM 630 N N . VAL A 1 83 ? 33.059 2.683 -1.566 1.00 52.94 83 VAL A N 1
ATOM 631 C CA . VAL A 1 83 ? 34.355 3.363 -1.474 1.00 52.94 83 VAL A CA 1
ATOM 632 C C . VAL A 1 83 ? 35.189 2.643 -0.415 1.00 52.94 83 VAL A C 1
ATOM 634 O O . VAL A 1 83 ? 35.078 2.899 0.779 1.00 52.94 83 VAL A O 1
ATOM 637 N N . ASN A 1 84 ? 35.974 1.658 -0.846 1.00 47.28 84 ASN A N 1
ATOM 638 C CA . ASN A 1 84 ? 36.980 1.045 0.007 1.00 47.28 84 ASN A CA 1
ATOM 639 C C . ASN A 1 84 ? 38.163 2.021 0.093 1.00 47.28 84 ASN A C 1
ATOM 641 O O . ASN A 1 84 ? 38.934 2.169 -0.858 1.00 47.28 84 ASN A O 1
ATOM 645 N N . ASP A 1 85 ? 38.224 2.750 1.205 1.00 56.72 85 ASP A N 1
ATOM 646 C CA . ASP A 1 85 ? 39.306 3.651 1.594 1.00 56.72 85 ASP A CA 1
ATOM 647 C C . ASP A 1 85 ? 40.626 2.860 1.665 1.00 56.72 85 ASP A C 1
ATOM 649 O O . ASP A 1 85 ? 40.888 2.134 2.622 1.00 56.72 85 ASP A O 1
ATOM 653 N N . GLY A 1 86 ? 41.429 2.898 0.596 1.00 54.78 86 GLY A N 1
ATOM 654 C CA . GLY A 1 86 ? 42.639 2.071 0.550 1.00 54.78 86 GLY A CA 1
ATOM 655 C C . GLY A 1 86 ? 43.540 2.177 -0.678 1.00 54.78 86 GLY A C 1
ATOM 656 O O . GLY A 1 86 ? 44.411 1.324 -0.847 1.00 54.78 86 GLY A O 1
ATOM 657 N N . VAL A 1 87 ? 43.396 3.181 -1.549 1.00 51.12 87 VAL A N 1
ATOM 658 C CA . VAL A 1 87 ? 44.292 3.304 -2.713 1.00 51.12 87 VAL A CA 1
ATOM 659 C C . VAL A 1 87 ? 45.548 4.100 -2.338 1.00 51.12 87 VAL A C 1
ATOM 661 O O . VAL A 1 87 ? 45.599 5.322 -2.457 1.00 51.12 87 VAL A O 1
ATOM 664 N N . LYS A 1 88 ? 46.598 3.389 -1.905 1.00 55.78 88 LYS A N 1
ATOM 665 C CA . LYS A 1 88 ? 47.982 3.886 -1.946 1.00 55.78 88 LYS A CA 1
ATOM 666 C C . LYS A 1 88 ? 48.434 3.973 -3.407 1.00 55.78 88 LYS A C 1
ATOM 668 O O . LYS A 1 88 ? 48.742 2.949 -4.010 1.0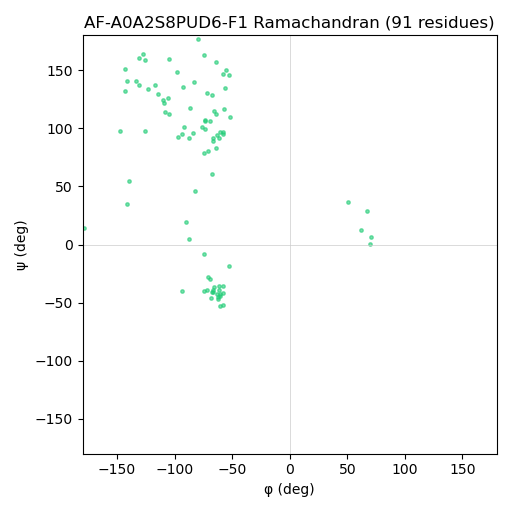0 55.78 88 LYS A O 1
ATOM 673 N N . ILE A 1 89 ? 48.534 5.179 -3.958 1.00 59.81 89 ILE A N 1
ATOM 674 C CA . ILE A 1 89 ? 49.316 5.429 -5.177 1.00 59.81 89 ILE A CA 1
ATOM 675 C C . ILE A 1 89 ? 50.729 5.870 -4.784 1.00 59.81 89 ILE A C 1
ATOM 677 O O . ILE A 1 89 ? 50.982 7.042 -4.519 1.00 59.81 89 ILE A O 1
ATOM 681 N N . SER A 1 90 ? 51.660 4.919 -4.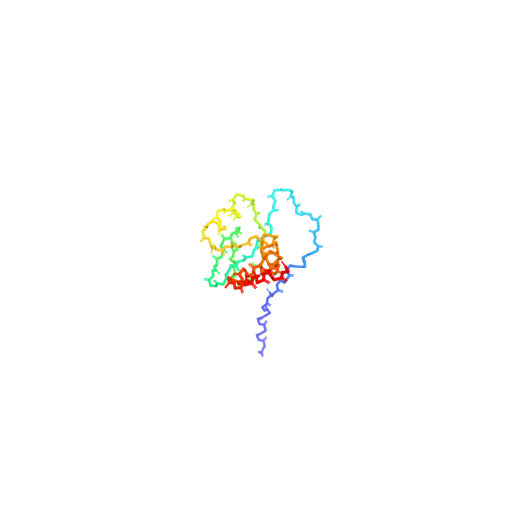732 1.00 56.12 90 SER A N 1
ATOM 682 C CA . SER A 1 90 ? 53.089 5.233 -4.801 1.00 56.12 90 SER A CA 1
ATOM 683 C C . SER A 1 90 ? 53.399 5.611 -6.249 1.00 56.12 90 SER A C 1
ATOM 685 O O . SER A 1 90 ? 53.396 4.740 -7.115 1.00 56.12 90 SER A O 1
ATOM 687 N N . HIS A 1 91 ? 53.608 6.895 -6.529 1.00 50.72 91 HIS A N 1
ATOM 688 C CA . HIS A 1 91 ? 54.134 7.331 -7.821 1.00 50.72 91 HIS A CA 1
ATOM 689 C C . HIS A 1 91 ? 55.660 7.400 -7.695 1.00 50.72 91 HIS A C 1
ATOM 691 O O . HIS A 1 91 ? 56.189 8.323 -7.082 1.00 50.72 91 HIS A O 1
ATOM 697 N N . GLU A 1 92 ? 56.347 6.381 -8.208 1.00 51.22 92 GLU A N 1
ATOM 698 C CA . GLU A 1 92 ? 57.786 6.408 -8.472 1.00 51.22 92 GLU A CA 1
ATOM 699 C C . GLU A 1 92 ? 57.961 6.560 -9.982 1.00 51.22 92 GLU A C 1
ATOM 701 O O . GLU A 1 92 ? 57.581 5.651 -10.718 1.00 51.22 92 GLU A O 1
ATOM 706 N N . VAL A 1 93 ? 58.488 7.711 -10.411 1.00 48.91 93 VAL A N 1
ATOM 707 C CA . VAL A 1 93 ? 59.399 7.885 -11.557 1.00 48.91 93 VAL A CA 1
ATOM 708 C C . VAL A 1 93 ? 60.232 9.144 -11.349 1.00 48.91 93 VAL A C 1
ATOM 710 O O . VAL A 1 93 ? 59.674 10.141 -10.834 1.00 48.91 93 VAL A O 1
#

Secondary structure (DSSP, 8-state):
-------------S------TT-EEEEEPTT--EEETTEEE-TT-EEEE-HHHHHHHHHTTSEEEHHHHHHHHHHHTS------S--------

pLDDT: mean 72.06, std 17.28, range [43.84, 91.75]

Solvent-accessible surface area (backbone atoms only — not comparable to full-atom values): 6099 Å² total; per-residue (Å²): 141,81,89,75,81,76,76,80,75,78,72,77,75,92,80,68,99,70,69,54,96,69,49,39,62,29,30,27,32,85,95,28,72,47,77,54,96,93,41,78,43,51,47,75,37,76,46,79,33,44,54,72,60,45,51,53,34,37,75,69,66,39,31,41,47,50,68,57,53,51,53,47,50,56,56,72,68,37,85,81,80,74,83,72,90,74,85,80,80,82,85,85,131

Foldseek 3Di:
DDPDPPPPPPPPPPPDPPDDPQKFKKFFAPPAWDQDPNDIDHHRDIDIDGPVVQVVCVVVVGIGGPVVVVVVVVVVPPDPPPPPPDDDDPDDD

Sequence (93 aa):
QIETVESSSTVPDADDENLSDDQVIVVVLKGQTVKHDGKEYKEFVQLILSPEDAERLIELGVVADVNKLRQQALAQNGPSVTVNDGVKISHEV

Radius of gyration: 22.06 Å; Cα contacts (8 Å, |Δi|>4): 85; chains: 1; bounding box: 80×45×28 Å

Nearest PDB structures (foldseek):
  5ghs-assembly2_D  TM=5.214E-01  e=1.560E-02  Thermococcus kodakarensis KOD1
  2hjq-assembly1_A  TM=7.003E-01  e=4.022E-01  Bacillus subtilis
  6hix-assembly1_AI  TM=5.632E-01  e=1.138E+00  Trypanosoma brucei brucei
  7aih-assembly1_C  TM=6.275E-01  e=1.476E+00  Leishmania major
  7w7h-assembly1_B  TM=3.421E-01  e=1.681E+00  Streptococcus suis 05ZYH33

Organism: NCBI:txid2918802